Protein AF-R1DBR0-F1 (afdb_monomer)

Structure (mmCIF, N/CA/C/O backbone):
data_AF-R1DBR0-F1
#
_entry.id   AF-R1DBR0-F1
#
loop_
_atom_site.group_PDB
_atom_site.id
_atom_site.type_symbol
_atom_site.label_atom_id
_atom_site.label_alt_id
_atom_site.label_comp_id
_atom_site.label_asym_id
_atom_site.label_entity_id
_atom_site.label_seq_id
_atom_site.pdbx_PDB_ins_code
_atom_site.Cartn_x
_atom_site.Cartn_y
_atom_site.Cartn_z
_atom_site.occupancy
_atom_site.B_iso_or_equiv
_atom_site.auth_seq_id
_atom_site.auth_comp_id
_atom_site.auth_asym_id
_atom_site.auth_atom_id
_atom_site.pdbx_PDB_model_num
ATOM 1 N N . MET A 1 1 ? 9.767 -2.452 -98.696 1.00 49.16 1 MET A N 1
ATOM 2 C CA . MET A 1 1 ? 10.932 -1.562 -98.512 1.00 49.16 1 MET A CA 1
ATOM 3 C C . MET A 1 1 ? 10.418 -0.308 -97.832 1.00 49.16 1 MET A C 1
ATOM 5 O O . MET A 1 1 ? 9.540 0.306 -98.410 1.00 49.16 1 MET A O 1
ATOM 9 N N . TYR A 1 2 ? 10.935 -0.039 -96.627 1.00 31.80 2 TYR A N 1
ATOM 10 C CA . TYR A 1 2 ? 10.766 1.135 -95.752 1.00 31.80 2 TYR A CA 1
ATOM 11 C C . TYR A 1 2 ? 9.354 1.701 -95.539 1.00 31.80 2 TYR A C 1
ATOM 13 O O . TYR A 1 2 ? 8.793 2.342 -96.419 1.00 31.80 2 TYR A O 1
ATOM 21 N N . ASP A 1 3 ? 8.850 1.548 -94.312 1.00 38.72 3 ASP A N 1
ATOM 22 C CA . ASP A 1 3 ? 7.734 2.339 -93.800 1.00 38.72 3 ASP A CA 1
ATOM 23 C C . ASP A 1 3 ? 8.250 3.648 -93.194 1.00 38.72 3 ASP A C 1
ATOM 25 O O . ASP A 1 3 ? 9.056 3.658 -92.261 1.00 38.72 3 ASP A O 1
ATOM 29 N N . THR A 1 4 ? 7.754 4.756 -93.738 1.00 60.69 4 THR A N 1
ATOM 30 C CA . THR A 1 4 ? 7.811 6.094 -93.152 1.00 60.69 4 THR A CA 1
ATOM 31 C C . THR A 1 4 ? 6.396 6.652 -93.132 1.00 60.69 4 THR A C 1
ATOM 33 O O . THR A 1 4 ? 5.943 7.139 -94.161 1.00 60.69 4 THR A O 1
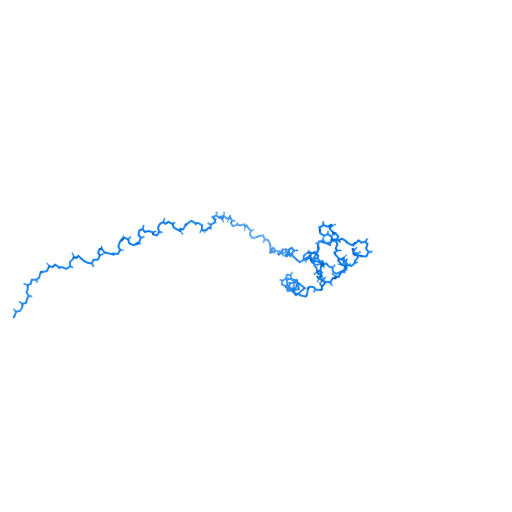ATOM 36 N N . VAL A 1 5 ? 5.724 6.600 -91.981 1.00 50.19 5 VAL A N 1
ATOM 37 C CA . VAL A 1 5 ? 4.732 7.585 -91.500 1.00 50.19 5 VAL A CA 1
ATOM 38 C C . VAL A 1 5 ? 4.446 7.263 -90.020 1.00 50.19 5 VAL A C 1
ATOM 40 O O . VAL A 1 5 ? 4.059 6.153 -89.693 1.00 50.19 5 VAL A O 1
ATOM 43 N N . SER A 1 6 ? 4.912 8.061 -89.060 1.00 45.69 6 SER A N 1
ATOM 44 C CA . SER A 1 6 ? 4.312 9.300 -88.533 1.00 45.69 6 SER A CA 1
ATOM 45 C C . SER A 1 6 ? 3.046 9.090 -87.683 1.00 45.69 6 SER A C 1
ATOM 47 O O . SER A 1 6 ? 1.950 8.936 -88.204 1.00 45.69 6 SER A O 1
ATOM 49 N N . LEU A 1 7 ? 3.254 9.216 -86.367 1.00 52.22 7 LEU A N 1
ATOM 50 C CA . LEU A 1 7 ? 2.580 10.200 -85.511 1.00 52.22 7 LEU A CA 1
ATOM 51 C C . LEU A 1 7 ? 1.071 10.020 -85.243 1.00 52.22 7 LEU A C 1
ATOM 53 O O . LEU A 1 7 ? 0.250 10.651 -85.897 1.00 52.22 7 LEU A O 1
ATOM 57 N N . ALA A 1 8 ? 0.734 9.262 -84.193 1.00 42.12 8 ALA A N 1
ATOM 58 C CA . ALA A 1 8 ? -0.398 9.531 -83.290 1.00 42.12 8 ALA A CA 1
ATOM 59 C C . ALA A 1 8 ? -0.426 8.498 -82.147 1.00 42.12 8 ALA A C 1
ATOM 61 O O . ALA A 1 8 ? -1.221 7.568 -82.183 1.00 42.12 8 ALA A O 1
ATOM 62 N N . ASP A 1 9 ? 0.424 8.649 -81.129 1.00 47.28 9 ASP A N 1
ATOM 63 C CA . ASP A 1 9 ? 0.267 7.880 -79.880 1.00 47.28 9 ASP A CA 1
ATOM 64 C C . ASP A 1 9 ? 0.582 8.764 -78.664 1.00 47.28 9 ASP A C 1
ATOM 66 O O . ASP A 1 9 ? 1.519 8.566 -77.898 1.00 47.28 9 ASP A O 1
ATOM 70 N N . GLN A 1 10 ? -0.189 9.847 -78.567 1.00 54.22 10 GLN A N 1
ATOM 71 C CA . GLN A 1 10 ? -0.213 10.779 -77.444 1.00 54.22 10 GLN A CA 1
ATOM 72 C C . GLN A 1 10 ? -1.677 10.958 -77.031 1.00 54.22 10 GLN A C 1
ATOM 74 O O . GLN A 1 10 ? -2.286 11.948 -77.420 1.00 54.22 10 GLN A O 1
ATOM 79 N N . ALA A 1 11 ? -2.260 9.987 -76.317 1.00 51.91 11 ALA A N 1
ATOM 80 C CA . ALA A 1 11 ? -3.513 10.170 -75.560 1.00 51.91 11 ALA A CA 1
ATOM 81 C C . ALA A 1 11 ? -3.899 8.929 -74.723 1.00 51.91 11 ALA A C 1
ATOM 83 O O . ALA A 1 11 ? -5.039 8.468 -74.794 1.00 51.91 11 ALA A O 1
ATOM 84 N N . LEU A 1 12 ? -2.988 8.368 -73.919 1.00 51.97 12 LEU A N 1
ATOM 85 C CA . LEU A 1 12 ? -3.396 7.400 -72.892 1.00 51.97 12 LEU A CA 1
ATOM 86 C C . LEU A 1 12 ? -2.510 7.433 -71.639 1.00 51.97 12 LEU A C 1
ATOM 88 O O . LEU A 1 12 ? -1.971 6.415 -71.232 1.00 51.97 12 LEU A O 1
ATOM 92 N N . ASP A 1 13 ? -2.396 8.598 -71.002 1.00 50.16 13 ASP A N 1
ATOM 93 C CA . ASP A 1 13 ? -1.929 8.698 -69.604 1.00 50.16 13 ASP A CA 1
ATOM 94 C C . ASP A 1 13 ? -2.770 9.709 -68.785 1.00 50.16 13 ASP A C 1
ATOM 96 O O . ASP A 1 13 ? -2.364 10.202 -67.740 1.00 50.16 13 ASP A O 1
ATOM 100 N N . ASP A 1 14 ? -3.999 9.998 -69.237 1.00 53.88 14 ASP A N 1
ATOM 101 C CA . ASP A 1 14 ? -4.942 10.947 -68.613 1.00 53.88 14 ASP A CA 1
ATOM 102 C C . ASP A 1 14 ? -6.082 10.246 -67.848 1.00 53.88 14 ASP A C 1
ATOM 104 O O . ASP A 1 14 ? -7.233 10.684 -67.849 1.00 53.88 14 ASP A O 1
ATOM 108 N N . GLN A 1 15 ? -5.802 9.118 -67.187 1.00 49.56 15 GLN A N 1
ATOM 109 C CA . GLN A 1 15 ? -6.827 8.407 -66.402 1.00 49.56 15 GLN A CA 1
ATOM 110 C C . GLN A 1 15 ? -6.404 8.008 -64.987 1.00 49.56 15 GLN A C 1
ATOM 112 O O . GLN A 1 15 ? -7.076 7.213 -64.332 1.00 49.56 15 GLN A O 1
ATOM 117 N N . LYS A 1 16 ? -5.333 8.612 -64.468 1.00 50.91 16 LYS A N 1
ATOM 118 C CA . LYS A 1 16 ? -4.898 8.425 -63.077 1.00 50.91 16 LYS A CA 1
ATOM 119 C C . LYS A 1 16 ? -4.870 9.733 -62.283 1.00 50.91 16 LYS A C 1
ATOM 121 O O . LYS A 1 16 ? -4.111 9.867 -61.336 1.00 50.91 16 LYS A O 1
ATOM 126 N N . THR A 1 17 ? -5.711 10.696 -62.653 1.00 57.56 17 THR A N 1
ATOM 127 C CA . THR A 1 17 ? -5.671 12.048 -62.060 1.00 57.56 17 THR A CA 1
ATOM 128 C C . THR A 1 17 ? -6.933 12.406 -61.265 1.00 57.56 17 THR A C 1
ATOM 130 O O . THR A 1 17 ? -6.978 13.453 -60.635 1.00 57.56 17 THR A O 1
ATOM 133 N N . LEU A 1 18 ? -7.957 11.540 -61.214 1.00 52.78 18 LEU A N 1
ATOM 134 C CA . LEU A 1 18 ? -9.215 11.834 -60.495 1.00 52.78 18 LEU A CA 1
ATOM 135 C C . LEU A 1 18 ? -9.502 10.938 -59.280 1.00 52.78 18 LEU A C 1
ATOM 137 O O . LEU A 1 18 ? -10.349 11.288 -58.462 1.00 52.78 18 LEU A O 1
ATOM 141 N N . ALA A 1 19 ? -8.781 9.827 -59.106 1.00 47.97 19 ALA A N 1
ATOM 142 C CA . ALA A 1 19 ? -8.877 9.015 -57.888 1.00 47.97 19 ALA A CA 1
ATOM 143 C C . ALA A 1 19 ? -8.035 9.580 -56.725 1.00 47.97 19 ALA A C 1
ATOM 145 O O . ALA A 1 19 ? -8.370 9.353 -55.563 1.00 47.97 19 ALA A O 1
ATOM 146 N N . ASP A 1 20 ? -6.989 10.354 -57.029 1.00 52.16 20 ASP A N 1
ATOM 147 C CA . ASP A 1 20 ? -6.083 10.940 -56.030 1.00 52.16 20 ASP A CA 1
ATOM 148 C C . ASP A 1 20 ? -6.680 12.179 -55.329 1.00 52.16 20 ASP A C 1
ATOM 150 O O . ASP A 1 20 ? -6.340 12.502 -54.194 1.00 52.16 20 ASP A O 1
ATOM 154 N N . LEU A 1 21 ? -7.667 12.837 -55.947 1.00 55.94 21 LEU A N 1
ATOM 155 C CA . LEU A 1 21 ? -8.263 14.086 -55.453 1.00 55.94 21 LEU A CA 1
ATOM 156 C C . LEU A 1 21 ? -9.342 13.918 -54.363 1.00 55.94 21 LEU A C 1
ATOM 158 O O . LEU A 1 21 ? -9.905 14.914 -53.915 1.00 55.94 21 LEU A O 1
ATOM 162 N N . ARG A 1 22 ? -9.609 12.692 -53.878 1.00 56.12 22 ARG A N 1
ATOM 163 C CA . ARG A 1 22 ? -10.498 12.450 -52.715 1.00 56.12 22 ARG A CA 1
ATOM 164 C C . ARG A 1 22 ? -9.773 12.160 -51.399 1.00 56.12 22 ARG A C 1
ATOM 166 O O . ARG A 1 22 ? -10.430 12.002 -50.376 1.00 56.12 22 ARG A O 1
ATOM 173 N N . MET A 1 23 ? -8.445 12.089 -51.394 1.00 54.09 23 MET A N 1
ATOM 174 C CA . MET A 1 23 ? -7.664 11.834 -50.171 1.00 54.09 23 MET A CA 1
ATOM 175 C C . MET A 1 23 ? -7.407 13.106 -49.335 1.00 54.09 23 MET A C 1
ATOM 177 O O . MET A 1 23 ? -6.568 13.100 -48.441 1.00 54.09 23 MET A O 1
ATOM 181 N N . LEU A 1 24 ? -8.147 14.196 -49.582 1.00 60.06 24 LEU A N 1
ATOM 182 C CA . LEU A 1 24 ? -8.042 15.466 -48.847 1.00 60.06 24 LEU A CA 1
ATOM 183 C C . LEU A 1 24 ? -8.997 15.595 -47.638 1.00 60.06 24 LEU A C 1
ATOM 185 O O . LEU A 1 24 ? -9.169 16.703 -47.139 1.00 60.06 24 LEU A O 1
ATOM 189 N N . ALA A 1 25 ? -9.624 14.518 -47.143 1.00 59.06 25 ALA A N 1
ATOM 190 C CA . ALA A 1 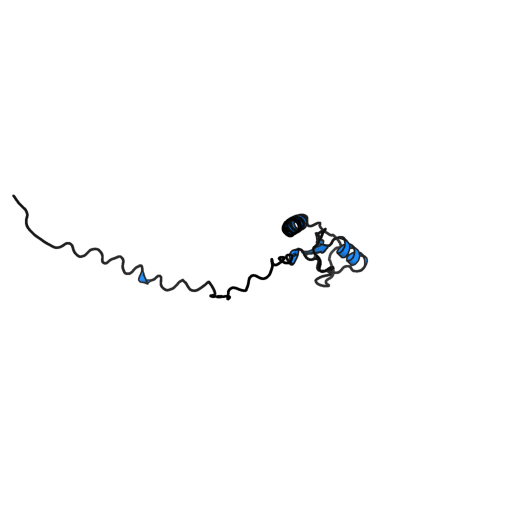25 ? -10.694 14.653 -46.138 1.00 59.06 25 ALA A CA 1
ATOM 191 C C . ALA A 1 25 ? -10.667 13.702 -44.920 1.00 59.06 25 ALA A C 1
ATOM 193 O O . ALA A 1 25 ? -11.634 13.717 -44.168 1.00 59.06 25 ALA A O 1
ATOM 194 N N . ASP A 1 26 ? -9.601 12.928 -44.669 1.00 56.78 26 ASP A N 1
ATOM 195 C CA . ASP A 1 26 ? -9.570 11.992 -43.515 1.00 56.78 26 ASP A CA 1
ATOM 196 C C . ASP A 1 26 ? -8.266 12.017 -42.692 1.00 56.78 26 ASP A C 1
ATOM 198 O O . ASP A 1 26 ? -7.843 11.026 -42.114 1.00 56.78 26 ASP A O 1
ATOM 202 N N . GLN A 1 27 ? -7.576 13.158 -42.629 1.00 55.94 27 GLN A N 1
ATOM 203 C CA . GLN A 1 27 ? -6.433 13.314 -41.715 1.00 55.94 27 GLN A CA 1
ATOM 204 C C . GLN A 1 27 ? -6.600 14.560 -40.851 1.00 55.94 27 GLN A C 1
ATOM 206 O O . GLN A 1 27 ? -5.774 15.468 -40.834 1.00 55.94 27 GLN A O 1
ATOM 211 N N . THR A 1 28 ? -7.707 14.594 -40.114 1.00 53.78 28 THR A N 1
ATOM 212 C CA . THR A 1 28 ? -7.791 15.356 -38.868 1.00 53.78 28 THR A CA 1
ATOM 213 C C . THR A 1 28 ? -7.692 14.381 -37.702 1.00 53.78 28 THR A C 1
ATOM 215 O O . THR A 1 28 ? -8.451 13.419 -37.663 1.00 53.78 28 THR A O 1
ATOM 218 N N . ALA A 1 29 ? -6.814 14.704 -36.748 1.00 54.56 29 ALA A N 1
ATOM 219 C CA . ALA A 1 29 ? -6.403 13.939 -35.563 1.00 54.56 29 ALA A CA 1
ATOM 220 C C . ALA A 1 29 ? -5.261 12.959 -35.874 1.00 54.56 29 ALA A C 1
ATOM 222 O O . ALA A 1 29 ? -5.414 12.000 -36.607 1.00 54.56 29 ALA A O 1
ATOM 223 N N . THR A 1 30 ? -4.052 13.118 -35.357 1.00 51.94 30 THR A N 1
ATOM 224 C CA . THR A 1 30 ? -3.636 13.622 -34.047 1.00 51.94 30 THR A CA 1
ATOM 225 C C . THR A 1 30 ? -2.176 14.031 -34.193 1.00 51.94 30 THR A C 1
ATOM 227 O O . THR A 1 30 ? -1.489 13.455 -35.026 1.00 51.94 30 THR A O 1
ATOM 230 N N . LEU A 1 31 ? -1.726 15.018 -33.422 1.00 48.09 31 LEU A N 1
ATOM 231 C CA . LEU A 1 31 ? -0.401 15.143 -32.800 1.00 48.09 31 LEU A CA 1
ATOM 232 C C . LEU A 1 31 ? -0.199 16.633 -32.520 1.00 48.09 31 LEU A C 1
ATOM 234 O O . LEU A 1 31 ? 0.144 17.433 -33.387 1.00 48.09 31 LEU A O 1
ATOM 238 N N . SER A 1 32 ? -0.513 17.005 -31.285 1.00 52.47 32 SER A N 1
ATOM 239 C CA . SER A 1 32 ? -0.272 18.325 -30.721 1.00 52.47 32 SER A CA 1
ATOM 240 C C . SER A 1 32 ? 1.174 18.774 -30.973 1.00 52.47 32 SER A C 1
ATOM 242 O O . SER A 1 32 ? 2.097 18.013 -30.674 1.00 52.47 32 SER A O 1
ATOM 244 N N . PRO A 1 33 ? 1.417 20.007 -31.448 1.00 53.72 33 PRO A N 1
ATOM 245 C CA . PRO A 1 33 ? 2.754 20.569 -31.492 1.00 53.72 33 PRO A CA 1
ATOM 246 C C . PRO A 1 33 ? 3.091 21.101 -30.099 1.00 53.72 33 PRO A C 1
ATOM 248 O O . PRO A 1 33 ? 3.017 22.301 -29.846 1.00 53.72 33 PRO A O 1
ATOM 251 N N . THR A 1 34 ? 3.459 20.225 -29.168 1.00 42.00 34 THR A N 1
ATOM 252 C CA . THR A 1 34 ? 4.128 20.693 -27.951 1.00 42.00 34 THR A CA 1
ATOM 253 C C . THR A 1 34 ? 5.615 20.794 -28.260 1.00 42.00 34 THR A C 1
ATOM 255 O O . THR A 1 34 ? 6.405 19.908 -27.946 1.00 42.00 34 THR A O 1
ATOM 258 N N . GLY A 1 35 ? 5.989 21.887 -28.928 1.00 49.31 35 GLY A N 1
ATOM 259 C CA . GLY A 1 35 ? 7.354 22.391 -28.902 1.00 49.31 35 GLY A CA 1
ATOM 260 C C . GLY A 1 35 ? 7.678 22.820 -27.476 1.00 49.31 35 GLY A C 1
ATOM 261 O O . GLY A 1 35 ? 7.518 23.985 -27.125 1.00 49.31 35 GLY A O 1
ATOM 262 N N . SER A 1 36 ? 8.086 21.870 -26.641 1.00 43.50 36 SER A N 1
ATOM 263 C CA . SER A 1 36 ? 8.720 22.191 -25.369 1.00 43.50 36 SER A CA 1
ATOM 264 C C . SER A 1 36 ? 10.153 22.643 -25.665 1.00 43.50 36 SER A C 1
ATOM 266 O O . SER A 1 36 ? 10.870 21.925 -26.366 1.00 43.50 36 SER A O 1
ATOM 268 N N . PRO A 1 37 ? 10.597 23.817 -25.177 1.00 58.00 37 PRO A N 1
ATOM 269 C CA . PRO A 1 37 ? 12.005 24.195 -25.259 1.00 58.00 37 PRO A CA 1
ATOM 270 C C . PRO A 1 37 ? 12.870 23.106 -24.601 1.00 58.00 37 PRO A C 1
ATOM 272 O O . PRO A 1 37 ? 12.398 22.482 -23.643 1.00 58.00 37 PRO A O 1
ATOM 275 N N . PRO A 1 38 ? 14.109 22.863 -25.081 1.00 53.19 38 PRO A N 1
ATOM 276 C CA . PRO A 1 38 ? 15.019 21.920 -24.444 1.00 53.19 38 PRO A CA 1
ATOM 277 C C . PRO A 1 38 ? 15.242 22.412 -23.019 1.00 53.19 38 PRO A C 1
ATOM 279 O O . PRO A 1 38 ? 15.896 23.431 -22.789 1.00 53.19 38 PRO A O 1
ATOM 282 N N . GLN A 1 39 ? 14.602 21.750 -22.058 1.00 46.16 39 GLN A N 1
ATOM 283 C CA . GLN A 1 39 ? 14.839 22.061 -20.663 1.00 46.16 39 GLN A CA 1
ATOM 284 C C . GLN A 1 39 ? 16.306 21.728 -20.390 1.00 46.16 39 GLN A C 1
ATOM 286 O O . GLN A 1 39 ? 16.746 20.657 -20.813 1.00 46.16 39 GLN A O 1
ATOM 291 N N . PRO A 1 40 ? 17.069 22.618 -19.726 1.00 58.25 40 PRO A N 1
ATOM 292 C CA . PRO A 1 40 ? 18.426 22.294 -19.320 1.00 58.25 40 PRO A CA 1
ATOM 293 C C . PRO A 1 40 ? 18.361 20.968 -18.570 1.00 58.25 40 PRO A C 1
ATOM 295 O O . PRO A 1 40 ? 17.533 20.805 -17.665 1.00 58.25 40 PRO A O 1
ATOM 298 N N . GLU A 1 41 ? 19.151 20.004 -19.033 1.00 55.69 41 GLU A N 1
ATOM 299 C CA . GLU A 1 41 ? 19.297 18.695 -18.416 1.00 55.69 41 GLU A CA 1
ATOM 300 C C . GLU A 1 41 ? 19.685 18.938 -16.958 1.00 55.69 41 GLU A C 1
ATOM 302 O O . GLU A 1 41 ? 20.814 19.295 -16.625 1.00 55.69 41 GLU A O 1
ATOM 307 N N . ALA A 1 42 ? 18.676 18.879 -16.090 1.00 55.09 42 ALA A N 1
ATOM 308 C CA . ALA A 1 42 ? 18.869 18.928 -14.657 1.00 55.09 42 ALA A CA 1
ATOM 309 C C . ALA A 1 42 ? 19.783 17.747 -14.279 1.00 55.09 42 ALA A C 1
ATOM 311 O O . ALA A 1 42 ? 19.786 16.750 -15.012 1.00 55.09 42 ALA A O 1
ATOM 312 N N . PRO A 1 43 ? 20.544 17.843 -13.170 1.00 61.03 43 PRO A N 1
ATOM 313 C CA . PRO A 1 43 ? 21.353 16.731 -12.654 1.00 61.03 43 PRO A CA 1
ATOM 314 C C . PRO A 1 43 ? 20.552 15.426 -12.697 1.00 61.03 43 PRO A C 1
ATOM 316 O O . PRO A 1 43 ? 19.329 15.532 -12.570 1.00 61.03 43 PRO A O 1
ATOM 319 N N . PRO A 1 44 ? 21.201 14.252 -12.893 1.00 56.09 44 PRO A N 1
ATOM 320 C CA . PRO A 1 44 ? 20.532 12.975 -13.150 1.00 56.09 44 PRO A CA 1
ATOM 321 C C . PRO A 1 44 ? 19.310 12.878 -12.255 1.00 56.09 44 PRO A C 1
ATOM 323 O O . PRO A 1 44 ? 19.426 12.815 -11.032 1.00 56.09 44 PRO A O 1
ATOM 326 N N . ARG A 1 45 ? 18.143 13.070 -12.875 1.00 61.44 45 ARG A N 1
ATOM 327 C CA . ARG A 1 45 ? 16.899 13.209 -12.139 1.00 61.44 45 ARG A CA 1
ATOM 328 C C . ARG A 1 45 ? 16.637 11.808 -11.631 1.00 61.44 45 ARG A C 1
ATOM 330 O O . ARG A 1 45 ? 16.369 10.931 -12.443 1.00 61.44 45 ARG A O 1
ATOM 337 N N . GLU A 1 46 ? 16.805 11.589 -10.334 1.00 67.38 46 GLU A N 1
ATOM 338 C CA . GLU A 1 46 ? 16.309 10.380 -9.687 1.00 67.38 46 GLU A CA 1
ATOM 339 C C . GLU A 1 46 ? 14.829 10.288 -10.066 1.00 67.38 46 GLU A C 1
ATOM 341 O O . GLU A 1 46 ? 14.027 11.134 -9.655 1.00 67.38 46 GLU A O 1
ATOM 346 N N . GLU A 1 47 ? 14.487 9.374 -10.981 1.00 79.00 47 GLU A N 1
ATOM 347 C CA . GLU A 1 47 ? 13.107 9.260 -11.426 1.00 79.00 47 GLU A CA 1
ATOM 348 C C . GLU A 1 47 ? 12.279 8.835 -10.216 1.00 79.00 47 GLU A C 1
ATOM 350 O O . GLU A 1 47 ? 12.598 7.825 -9.579 1.00 79.00 47 GLU A O 1
ATOM 355 N N . PRO A 1 48 ? 11.252 9.614 -9.840 1.00 83.44 48 PRO A N 1
ATOM 356 C CA . PRO A 1 48 ? 10.476 9.290 -8.664 1.00 83.44 48 PRO A CA 1
ATOM 357 C C . PRO A 1 48 ? 9.780 7.938 -8.865 1.00 83.44 48 PRO A C 1
ATOM 359 O O . PRO A 1 48 ? 9.375 7.610 -9.986 1.00 83.44 48 PRO A O 1
ATOM 362 N N . PRO A 1 49 ? 9.596 7.157 -7.787 1.00 87.75 49 PRO A N 1
ATOM 363 C CA . PRO A 1 49 ? 8.859 5.907 -7.865 1.00 87.75 49 PRO A CA 1
ATOM 364 C C . PRO A 1 49 ? 7.466 6.139 -8.461 1.00 87.75 49 PRO A C 1
ATOM 366 O O . PRO A 1 49 ? 6.786 7.100 -8.083 1.00 87.75 49 PRO A O 1
ATOM 369 N N . PRO A 1 50 ? 7.001 5.247 -9.353 1.00 90.88 50 PRO A N 1
ATOM 370 C CA . PRO A 1 50 ? 5.614 5.220 -9.788 1.00 90.88 50 PRO A CA 1
ATOM 371 C C . PRO A 1 50 ? 4.640 5.270 -8.607 1.00 90.88 50 PRO A C 1
ATOM 373 O O . PRO A 1 50 ? 4.852 4.612 -7.589 1.00 90.88 50 PRO A O 1
ATOM 376 N N . ALA A 1 51 ? 3.537 6.008 -8.763 1.00 89.06 51 ALA A N 1
ATOM 377 C CA . ALA A 1 51 ? 2.535 6.171 -7.707 1.00 89.06 51 ALA A CA 1
ATOM 378 C C . ALA A 1 51 ? 1.974 4.826 -7.206 1.00 89.06 51 ALA A C 1
ATOM 380 O O . ALA A 1 51 ? 1.741 4.668 -6.012 1.00 89.06 51 ALA A O 1
ATOM 381 N N . ASP A 1 52 ? 1.857 3.833 -8.093 1.00 90.00 52 ASP A N 1
ATOM 382 C CA . ASP A 1 52 ? 1.404 2.473 -7.765 1.00 90.00 52 ASP A CA 1
ATOM 383 C C . ASP A 1 52 ? 2.324 1.739 -6.773 1.00 90.00 52 ASP A C 1
ATOM 385 O O . ASP A 1 52 ? 1.933 0.729 -6.189 1.00 90.00 52 ASP A O 1
ATOM 389 N N . PHE A 1 53 ? 3.568 2.198 -6.608 1.00 92.81 53 PHE A N 1
ATOM 390 C CA . PHE A 1 53 ? 4.546 1.609 -5.691 1.00 92.81 53 PHE A CA 1
ATOM 391 C C . PHE A 1 53 ? 4.480 2.239 -4.303 1.00 92.81 53 PHE A C 1
ATOM 393 O O . PHE A 1 53 ? 5.032 1.684 -3.353 1.00 92.81 53 PHE A O 1
ATOM 400 N N . ILE A 1 54 ? 3.804 3.379 -4.177 1.00 93.81 54 ILE A N 1
ATOM 401 C CA . ILE A 1 54 ? 3.703 4.134 -2.939 1.00 93.81 54 ILE A CA 1
ATOM 402 C C . ILE A 1 54 ? 2.525 3.633 -2.116 1.00 93.81 54 ILE A C 1
ATOM 404 O O . ILE A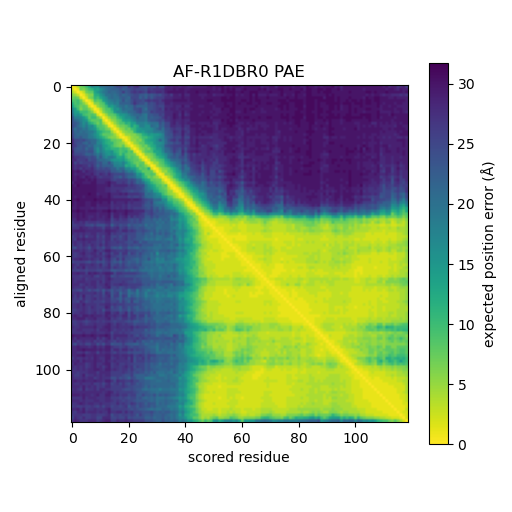 1 54 ? 1.394 3.544 -2.583 1.00 93.81 54 ILE A O 1
ATOM 408 N N . CYS A 1 55 ? 2.792 3.333 -0.850 1.00 93.38 55 CYS A N 1
ATOM 409 C CA . CYS A 1 55 ? 1.760 2.999 0.114 1.00 93.38 55 CYS A CA 1
ATOM 410 C C . CYS A 1 55 ? 0.948 4.259 0.462 1.00 93.38 55 CYS A C 1
ATOM 412 O O . CYS A 1 55 ? 1.529 5.220 0.976 1.00 93.38 55 CYS A O 1
ATOM 414 N N . PRO A 1 56 ? -0.388 4.252 0.320 1.00 90.75 56 PRO A N 1
ATOM 415 C CA . PRO A 1 56 ? -1.225 5.394 0.698 1.00 90.75 56 PRO A CA 1
ATOM 416 C C . PRO A 1 56 ? -1.167 5.759 2.191 1.00 90.75 56 PRO A C 1
ATOM 418 O O . PRO A 1 56 ? -1.501 6.878 2.564 1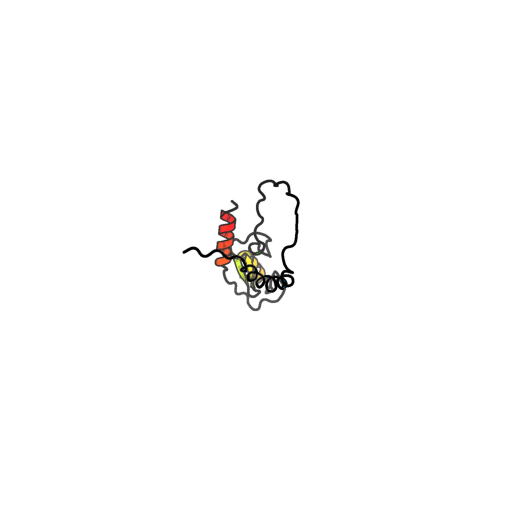.00 90.75 56 PRO A O 1
ATOM 421 N N . ILE A 1 57 ? -0.755 4.822 3.057 1.00 91.38 57 ILE A N 1
ATOM 422 C CA . ILE A 1 57 ? -0.689 5.023 4.514 1.00 91.38 57 ILE A CA 1
ATOM 423 C C . ILE A 1 57 ? 0.649 5.643 4.936 1.00 91.38 57 ILE A C 1
ATOM 425 O O . ILE A 1 57 ? 0.669 6.556 5.756 1.00 91.38 57 ILE A O 1
ATOM 429 N N . THR A 1 58 ? 1.774 5.131 4.421 1.00 90.12 58 THR A N 1
ATOM 430 C CA . THR A 1 58 ? 3.119 5.611 4.802 1.00 90.12 58 THR A CA 1
ATOM 431 C C . THR A 1 58 ? 3.676 6.655 3.865 1.00 90.12 58 THR A C 1
ATOM 433 O O . THR A 1 58 ? 4.650 7.302 4.226 1.00 90.12 58 THR A O 1
ATOM 436 N N . THR A 1 59 ? 3.089 6.827 2.679 1.00 91.00 59 THR A N 1
ATOM 437 C CA . THR A 1 59 ? 3.615 7.685 1.608 1.00 91.00 59 THR A CA 1
ATOM 438 C C . THR A 1 59 ? 5.039 7.312 1.173 1.00 91.00 59 THR A C 1
ATOM 440 O O . THR A 1 59 ? 5.780 8.136 0.653 1.00 91.00 59 THR A O 1
ATOM 443 N N . GLU A 1 60 ? 5.409 6.043 1.359 1.00 92.56 60 GLU A N 1
ATOM 444 C CA . GLU A 1 60 ? 6.721 5.475 1.029 1.00 92.56 60 GLU A CA 1
ATOM 445 C C . GLU A 1 60 ? 6.566 4.277 0.086 1.00 92.56 60 GLU A C 1
ATOM 447 O O . GLU A 1 60 ? 5.488 3.680 -0.001 1.00 92.56 60 GLU A O 1
ATOM 452 N N . VAL A 1 61 ? 7.653 3.902 -0.596 1.00 92.75 61 VAL A N 1
ATOM 453 C CA . VAL A 1 61 ? 7.694 2.714 -1.460 1.00 92.75 61 VAL A CA 1
ATOM 454 C C . VAL A 1 61 ? 7.396 1.455 -0.639 1.00 92.75 61 VAL A C 1
ATOM 456 O O . VAL A 1 61 ? 8.046 1.185 0.371 1.00 92.75 61 VAL A O 1
ATOM 459 N N . MET A 1 62 ? 6.412 0.673 -1.081 1.00 94.44 62 MET A N 1
ATOM 460 C CA . MET A 1 62 ? 6.011 -0.573 -0.428 1.00 94.44 62 MET A CA 1
ATOM 461 C C . MET A 1 62 ? 7.130 -1.615 -0.494 1.00 94.44 62 MET A C 1
ATOM 463 O O . MET A 1 62 ? 7.679 -1.892 -1.554 1.00 94.44 62 MET A O 1
ATOM 467 N N . SER A 1 63 ? 7.427 -2.257 0.630 1.00 93.44 63 SER A N 1
ATOM 468 C CA . SER A 1 63 ? 8.312 -3.426 0.685 1.00 93.44 63 SER A CA 1
ATOM 469 C C . SER A 1 63 ? 7.519 -4.725 0.526 1.00 93.44 63 SER A C 1
ATOM 471 O O . SER A 1 63 ? 7.950 -5.659 -0.153 1.00 93.44 63 SER A O 1
ATOM 473 N N . ASP A 1 64 ? 6.336 -4.788 1.140 1.00 95.06 64 ASP A N 1
ATOM 474 C CA . ASP A 1 64 ? 5.425 -5.926 1.060 1.00 95.06 64 ASP A CA 1
ATOM 475 C C . ASP A 1 64 ? 4.027 -5.454 0.634 1.00 95.06 64 ASP A C 1
ATOM 477 O O . ASP A 1 64 ? 3.163 -5.232 1.489 1.00 95.06 64 ASP A O 1
ATOM 481 N N . PRO A 1 65 ? 3.798 -5.276 -0.683 1.00 95.94 65 PRO A N 1
ATOM 482 C CA . PRO A 1 65 ? 2.499 -4.857 -1.180 1.00 95.94 65 PRO A CA 1
ATOM 483 C C . PRO A 1 65 ? 1.459 -5.966 -0.983 1.00 95.94 65 PRO A C 1
ATOM 485 O O . PRO A 1 65 ? 1.591 -7.086 -1.493 1.00 95.94 65 PRO A O 1
ATOM 488 N N . VAL A 1 66 ? 0.386 -5.628 -0.278 1.00 95.31 66 VAL A N 1
ATOM 489 C CA . VAL A 1 66 ? -0.810 -6.455 -0.104 1.00 95.31 66 VAL A CA 1
ATOM 490 C C . VAL A 1 66 ? -2.033 -5.701 -0.599 1.00 95.31 66 VAL A C 1
ATOM 492 O O . VAL A 1 66 ? -2.182 -4.510 -0.353 1.00 95.31 66 VAL A O 1
ATOM 495 N N . MET A 1 67 ? -2.912 -6.402 -1.297 1.00 94.00 67 MET A N 1
ATOM 496 C CA . MET A 1 67 ? -4.151 -5.863 -1.831 1.00 94.00 67 MET A CA 1
ATOM 497 C C . MET A 1 67 ? -5.298 -6.126 -0.856 1.00 94.00 67 MET A C 1
ATOM 499 O O . MET A 1 67 ? -5.471 -7.262 -0.399 1.00 94.00 67 MET A O 1
ATOM 503 N N . ALA A 1 68 ? -6.067 -5.087 -0.543 1.00 92.25 68 ALA A N 1
ATOM 504 C CA . ALA A 1 68 ? -7.320 -5.218 0.195 1.00 92.25 68 ALA A CA 1
ATOM 505 C C . ALA A 1 68 ? -8.514 -5.348 -0.773 1.00 92.25 68 ALA A C 1
ATOM 507 O O . ALA A 1 68 ? -8.365 -5.267 -1.993 1.00 92.25 68 ALA A O 1
ATOM 508 N N . THR A 1 69 ? -9.716 -5.577 -0.240 1.00 90.12 69 THR A N 1
ATOM 509 C CA . THR A 1 69 ? -10.948 -5.745 -1.042 1.00 90.12 69 THR A CA 1
ATOM 510 C C . THR A 1 69 ? -11.357 -4.522 -1.836 1.00 90.12 69 THR A C 1
ATOM 512 O O . THR A 1 69 ? -12.145 -4.628 -2.766 1.00 90.12 69 THR A O 1
ATOM 515 N N . ASP A 1 70 ? -10.837 -3.361 -1.457 1.00 89.19 70 ASP A N 1
ATOM 516 C CA . ASP A 1 70 ? -11.030 -2.102 -2.166 1.00 89.19 70 ASP A CA 1
ATOM 517 C C . ASP A 1 70 ? -10.228 -2.025 -3.478 1.00 89.19 70 ASP A C 1
ATOM 519 O O . ASP A 1 70 ? -10.302 -1.016 -4.174 1.00 89.19 70 ASP A O 1
ATOM 523 N N . GLY A 1 71 ? -9.436 -3.055 -3.806 1.00 89.75 71 GLY A N 1
ATOM 524 C CA . GLY A 1 71 ? -8.594 -3.105 -5.000 1.00 89.75 71 GLY A CA 1
ATOM 525 C C . GLY A 1 71 ? -7.304 -2.290 -4.892 1.00 89.75 71 GLY A C 1
ATOM 526 O O . GLY A 1 71 ? -6.535 -2.242 -5.852 1.00 89.75 71 GLY A O 1
ATOM 527 N N . HIS A 1 72 ? -7.030 -1.678 -3.739 1.00 91.44 72 HIS A N 1
ATOM 528 C CA . HIS A 1 72 ? -5.829 -0.884 -3.516 1.00 91.44 72 HIS A CA 1
ATOM 529 C C . HIS A 1 72 ? -4.745 -1.717 -2.836 1.00 91.44 72 HIS A C 1
ATOM 531 O O . HIS A 1 72 ? -5.020 -2.646 -2.070 1.00 91.44 72 HIS A O 1
ATOM 537 N N . SER A 1 73 ? -3.489 -1.389 -3.145 1.00 94.06 73 SER A N 1
ATOM 538 C CA . SER A 1 73 ? -2.323 -2.031 -2.541 1.00 94.06 73 SER A CA 1
ATOM 539 C C . SER A 1 73 ? -1.745 -1.162 -1.429 1.00 94.06 73 SER A C 1
ATOM 541 O O . SER A 1 73 ? -1.596 0.049 -1.574 1.00 94.06 73 SER A O 1
ATOM 543 N N . TYR A 1 74 ? -1.409 -1.802 -0.317 1.00 94.44 74 TYR A N 1
ATOM 544 C CA . TYR A 1 74 ? -0.872 -1.177 0.882 1.00 94.44 74 TYR A CA 1
ATOM 545 C C . TYR A 1 74 ? 0.355 -1.941 1.369 1.00 94.44 74 TYR A C 1
ATOM 547 O O . TYR A 1 74 ? 0.541 -3.116 1.060 1.00 94.44 74 TYR A O 1
ATOM 555 N N . GLU A 1 75 ? 1.168 -1.299 2.202 1.00 96.06 75 GLU A N 1
ATOM 556 C CA . GLU A 1 75 ? 2.219 -1.990 2.946 1.00 96.06 75 GLU A CA 1
ATOM 557 C C . GLU A 1 75 ? 1.598 -2.913 4.005 1.00 96.06 75 GLU A C 1
ATOM 559 O O . GLU A 1 75 ? 0.835 -2.444 4.860 1.00 96.06 75 GLU A O 1
ATOM 564 N N . ARG A 1 76 ? 1.970 -4.202 3.997 1.00 94.50 76 ARG A N 1
ATOM 565 C CA . ARG A 1 76 ? 1.440 -5.243 4.898 1.00 94.50 76 ARG A CA 1
ATOM 566 C C . ARG A 1 76 ? 1.324 -4.778 6.342 1.00 94.50 76 ARG A C 1
ATOM 568 O O . ARG A 1 76 ? 0.240 -4.799 6.919 1.00 94.50 76 ARG A O 1
ATOM 575 N N . LYS A 1 77 ? 2.436 -4.322 6.922 1.00 94.50 77 LYS A N 1
ATOM 576 C CA . LYS A 1 77 ? 2.494 -3.956 8.348 1.00 94.50 77 LYS A CA 1
ATOM 577 C C . LYS A 1 77 ? 1.526 -2.830 8.701 1.00 94.50 77 LYS A C 1
ATOM 579 O O . LYS A 1 77 ? 1.093 -2.727 9.845 1.00 94.50 77 LYS A O 1
ATOM 584 N N . GLN A 1 78 ? 1.231 -1.958 7.744 1.00 94.31 78 GLN A N 1
ATOM 585 C CA . GLN A 1 78 ? 0.452 -0.751 7.979 1.00 94.31 78 GLN A CA 1
ATOM 586 C C . GLN A 1 78 ? -1.035 -1.011 7.822 1.00 94.31 78 GLN A C 1
ATOM 588 O O . GLN A 1 78 ? -1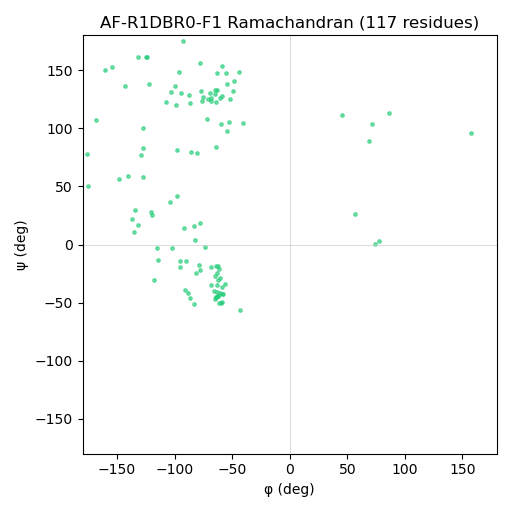.810 -0.585 8.676 1.00 94.31 78 GLN A O 1
ATOM 593 N N . ILE A 1 79 ? -1.429 -1.782 6.808 1.00 93.25 79 ILE A N 1
ATOM 594 C CA . ILE A 1 79 ? -2.824 -2.197 6.680 1.00 93.25 79 ILE A CA 1
ATOM 595 C C . ILE A 1 79 ? -3.228 -3.171 7.795 1.00 93.25 79 ILE A C 1
ATOM 597 O O . ILE A 1 79 ? -4.333 -3.063 8.311 1.00 93.25 79 ILE A O 1
ATOM 601 N N . GLU A 1 80 ? -2.331 -4.046 8.263 1.00 93.06 80 GLU A N 1
ATOM 602 C CA . GLU A 1 80 ? -2.597 -4.925 9.413 1.00 93.06 80 GLU A CA 1
ATOM 603 C C . GLU A 1 80 ? -2.859 -4.119 10.695 1.00 93.06 80 GLU A C 1
ATOM 605 O O . GLU A 1 80 ? -3.819 -4.383 11.419 1.00 93.06 80 GLU A O 1
ATOM 610 N N . ARG A 1 81 ? -2.049 -3.084 10.958 1.00 93.75 81 ARG A N 1
ATOM 611 C CA . ARG A 1 81 ? -2.259 -2.167 12.093 1.00 93.75 81 ARG A CA 1
ATOM 612 C C . ARG A 1 81 ? -3.540 -1.355 11.953 1.00 93.75 81 ARG A C 1
ATOM 614 O O . ARG A 1 81 ? -4.237 -1.141 12.942 1.00 93.75 81 ARG A O 1
ATOM 621 N N . TRP A 1 82 ? -3.848 -0.901 10.742 1.00 93.31 82 TRP A N 1
ATOM 622 C CA . TRP A 1 82 ? -5.088 -0.189 10.471 1.00 93.31 82 TRP A CA 1
ATOM 623 C C . TRP A 1 82 ? -6.296 -1.082 10.764 1.00 93.31 82 TRP A C 1
ATOM 625 O O . TRP A 1 82 ? -7.138 -0.705 11.575 1.00 93.31 82 TRP A O 1
ATOM 635 N N . LEU A 1 83 ? -6.308 -2.305 10.224 1.00 91.06 83 LEU A N 1
ATOM 636 C CA . LEU A 1 83 ? -7.363 -3.303 10.424 1.00 91.06 83 LEU A CA 1
ATOM 637 C C . LEU A 1 83 ? -7.518 -3.762 11.877 1.00 91.06 83 LEU A C 1
ATOM 639 O O . LEU A 1 83 ? -8.611 -4.156 12.277 1.00 91.06 83 LEU A O 1
ATOM 643 N N . ALA A 1 84 ? -6.464 -3.656 12.689 1.00 91.50 84 ALA A N 1
ATOM 644 C CA . ALA A 1 84 ? -6.545 -3.902 14.128 1.00 91.50 84 ALA A CA 1
ATOM 645 C C . ALA A 1 84 ? -7.377 -2.846 14.882 1.00 91.50 84 ALA A C 1
ATOM 647 O O . ALA A 1 84 ? -7.819 -3.101 16.000 1.00 91.50 84 ALA A 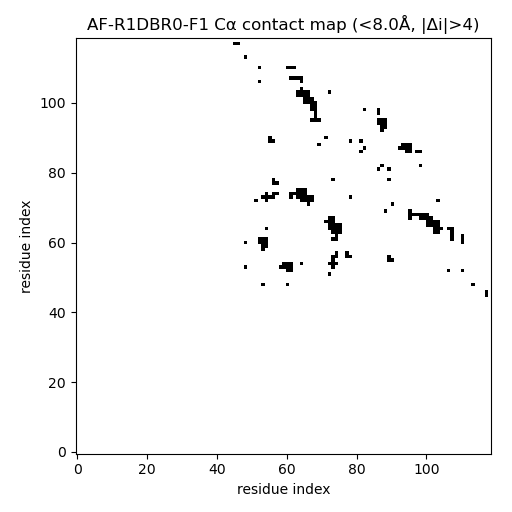O 1
ATOM 648 N N . THR A 1 85 ? -7.588 -1.664 14.293 1.00 90.69 85 THR A N 1
ATOM 649 C CA . THR A 1 85 ? -8.340 -0.558 14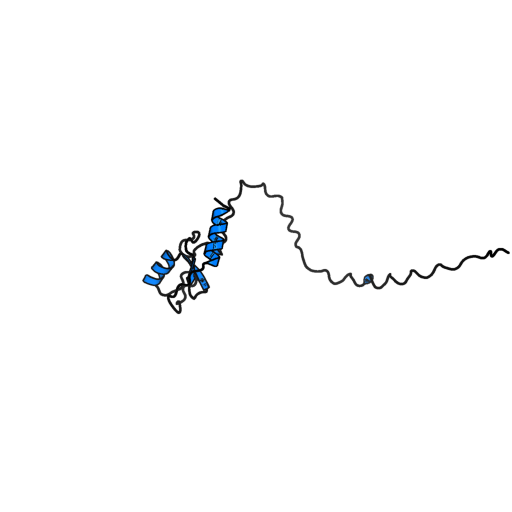.915 1.00 90.69 85 THR A CA 1
ATOM 650 C C . THR A 1 85 ? -9.604 -0.171 14.151 1.00 90.69 85 THR A C 1
ATOM 652 O O . THR A 1 85 ? -10.564 0.294 14.762 1.00 90.69 85 THR A O 1
ATOM 655 N N . LYS A 1 86 ? -9.617 -0.341 12.826 1.00 90.44 86 LYS A N 1
ATOM 656 C CA . LYS A 1 86 ? -10.672 0.117 11.920 1.00 90.44 86 LYS A CA 1
ATOM 657 C C . LYS A 1 86 ? -10.902 -0.895 10.808 1.00 90.44 86 LYS A C 1
ATOM 659 O O . LYS A 1 86 ? -9.959 -1.328 10.164 1.00 90.44 86 LYS A O 1
ATOM 664 N N . SER A 1 87 ? -12.157 -1.184 10.495 1.00 88.75 87 SER A N 1
ATOM 665 C CA . SER A 1 87 ? -12.537 -2.066 9.380 1.00 88.75 87 SER A CA 1
ATOM 666 C C . SER A 1 87 ? -12.906 -1.275 8.118 1.00 88.75 87 SER A C 1
ATOM 668 O O . SER A 1 87 ? -13.904 -1.565 7.466 1.00 88.75 87 SER A O 1
ATOM 670 N N . THR A 1 88 ? -12.141 -0.230 7.799 1.00 92.00 88 THR A N 1
ATOM 671 C CA . THR A 1 88 ? -12.399 0.661 6.652 1.00 92.00 88 THR A CA 1
ATOM 672 C C . THR A 1 88 ? -11.189 0.742 5.725 1.00 92.00 88 THR A C 1
ATOM 674 O O . THR A 1 88 ? -10.077 0.436 6.142 1.00 92.00 88 THR A O 1
ATOM 677 N N . SER A 1 89 ? -11.370 1.177 4.481 1.00 88.75 89 SER A N 1
ATOM 678 C CA . SER A 1 89 ? -10.282 1.465 3.551 1.00 88.75 89 SER A CA 1
ATOM 679 C C . SER A 1 89 ? -9.525 2.714 4.016 1.00 88.75 89 SER A C 1
ATOM 681 O O . SER A 1 89 ? -10.159 3.737 4.296 1.00 88.75 89 SER A O 1
ATOM 683 N N . PRO A 1 90 ? -8.185 2.677 4.103 1.00 87.50 90 PRO A N 1
ATOM 684 C CA . PRO A 1 90 ? -7.381 3.869 4.353 1.00 87.50 90 PRO A CA 1
ATOM 685 C C . PRO A 1 90 ? -7.450 4.906 3.224 1.00 87.50 90 PRO A C 1
ATOM 687 O O . PRO A 1 90 ? -7.264 6.087 3.500 1.00 87.50 90 PRO A O 1
ATOM 690 N N . MET A 1 91 ? -7.704 4.486 1.975 1.00 86.94 91 MET A N 1
ATOM 691 C CA . MET A 1 91 ? -7.818 5.407 0.837 1.00 86.94 91 MET A CA 1
ATOM 692 C C . MET A 1 91 ? -9.204 6.028 0.708 1.00 86.94 91 MET A C 1
ATOM 694 O O . MET A 1 91 ? -9.310 7.244 0.571 1.00 86.94 91 MET A O 1
ATOM 698 N N . THR A 1 92 ? -10.262 5.213 0.718 1.00 85.88 92 THR A N 1
ATOM 699 C CA . THR A 1 92 ? -11.623 5.706 0.435 1.00 85.88 92 THR A CA 1
ATOM 700 C C . THR A 1 92 ? -12.404 6.051 1.699 1.00 85.88 92 THR A C 1
ATOM 702 O O . THR A 1 92 ? -13.383 6.790 1.641 1.00 85.88 92 THR A O 1
ATOM 705 N N . GLY A 1 93 ? -11.987 5.532 2.857 1.00 87.88 93 GLY A N 1
ATOM 706 C CA . GLY A 1 93 ? -12.735 5.647 4.109 1.00 87.88 93 GLY A CA 1
ATOM 707 C C . GLY A 1 93 ? -13.973 4.746 4.182 1.00 87.88 93 GLY A C 1
ATOM 708 O O . GLY A 1 93 ? -14.664 4.759 5.199 1.00 87.88 93 GLY A O 1
ATOM 709 N N . GLU A 1 94 ? -14.254 3.953 3.147 1.00 88.62 94 GLU A N 1
ATOM 710 C CA . GLU A 1 94 ? -15.415 3.061 3.100 1.00 88.62 94 GLU A CA 1
ATOM 711 C C . GLU A 1 94 ? -15.191 1.791 3.923 1.00 88.62 94 GLU A C 1
ATOM 713 O O . GLU A 1 94 ? -14.055 1.385 4.157 1.00 88.62 94 GLU A O 1
ATOM 718 N N . ALA A 1 95 ? -16.263 1.143 4.378 1.00 89.44 95 ALA A N 1
ATOM 719 C CA . ALA A 1 95 ? -16.151 -0.126 5.093 1.00 89.44 95 ALA A CA 1
ATOM 720 C C . ALA A 1 95 ? -15.600 -1.219 4.165 1.00 89.44 95 ALA A C 1
ATOM 722 O O . ALA A 1 95 ? -16.112 -1.421 3.065 1.00 89.44 95 ALA A O 1
ATOM 723 N N . LEU A 1 96 ? -14.569 -1.933 4.616 1.00 87.81 96 LEU A N 1
ATOM 724 C CA . LEU A 1 96 ? -14.071 -3.099 3.893 1.00 87.81 96 LEU A CA 1
ATOM 725 C C . LEU A 1 96 ? -15.029 -4.261 4.145 1.00 87.81 96 LEU A C 1
ATOM 727 O O . LEU A 1 96 ? -15.377 -4.538 5.293 1.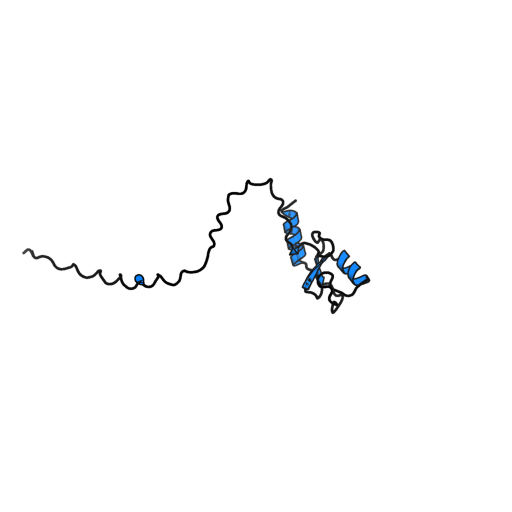00 87.81 96 LEU A O 1
ATOM 731 N N . GLU A 1 97 ? -15.430 -4.953 3.079 1.00 84.62 97 GLU A N 1
ATOM 732 C CA . GLU A 1 97 ? -16.314 -6.120 3.180 1.00 84.62 97 GLU A CA 1
ATOM 733 C C . GLU A 1 97 ? -15.685 -7.214 4.052 1.00 84.62 97 GLU A C 1
ATOM 735 O O . GLU A 1 97 ? -16.364 -7.859 4.851 1.00 84.62 97 GLU A O 1
ATOM 740 N N . HIS A 1 98 ? -14.362 -7.378 3.954 1.00 84.50 98 HIS A N 1
ATOM 741 C CA . HIS A 1 98 ? -13.608 -8.281 4.809 1.00 84.50 98 HIS A CA 1
ATOM 742 C C . HIS A 1 98 ? -12.138 -7.870 4.963 1.00 84.50 98 HIS A C 1
ATOM 744 O O . HIS A 1 98 ? -11.521 -7.315 4.057 1.00 84.50 98 HIS A O 1
ATOM 750 N N . SER A 1 99 ? -11.531 -8.248 6.091 1.00 85.88 99 SER A N 1
ATOM 751 C CA . SER A 1 99 ? -10.121 -7.981 6.433 1.00 85.88 99 SER A CA 1
ATOM 752 C C . SER A 1 99 ? -9.113 -8.913 5.739 1.00 85.88 99 SER A C 1
ATOM 754 O O . SER A 1 99 ? -7.991 -9.082 6.217 1.00 85.88 99 SER A O 1
ATOM 756 N N . ILE A 1 100 ? -9.510 -9.581 4.653 1.00 88.81 100 ILE A N 1
ATOM 757 C CA . ILE A 1 100 ? -8.625 -10.482 3.905 1.00 88.81 100 ILE A CA 1
ATOM 758 C C . ILE A 1 100 ? -7.661 -9.638 3.075 1.00 88.81 100 ILE A C 1
ATOM 760 O O . ILE A 1 100 ? -8.079 -8.826 2.253 1.00 88.81 100 ILE A O 1
ATOM 764 N N . LEU A 1 101 ? -6.369 -9.873 3.285 1.00 92.75 101 LEU A N 1
ATOM 765 C CA . LEU A 1 101 ? -5.286 -9.236 2.552 1.00 92.75 101 LEU A CA 1
ATOM 766 C C . LEU A 1 101 ? -4.658 -10.250 1.606 1.00 92.75 101 LEU A C 1
ATOM 768 O O . LEU A 1 101 ? -4.170 -11.296 2.040 1.00 92.75 101 LEU A O 1
ATOM 772 N N . THR A 1 102 ? -4.642 -9.925 0.319 1.00 94.69 102 THR A N 1
ATOM 773 C CA . THR A 1 102 ? -4.048 -10.783 -0.708 1.00 94.69 102 THR A CA 1
ATOM 774 C C . THR A 1 102 ? -2.647 -10.276 -1.045 1.00 94.69 102 THR A C 1
ATOM 776 O O . THR A 1 102 ? -2.509 -9.134 -1.478 1.00 94.69 102 THR A O 1
ATOM 779 N N . PRO A 1 103 ? -1.579 -11.073 -0.871 1.00 94.94 103 PRO A N 1
ATOM 780 C CA . PRO A 1 103 ? -0.235 -10.664 -1.273 1.00 94.94 103 PRO A CA 1
ATOM 781 C C . PRO A 1 103 ? -0.157 -10.355 -2.774 1.00 94.94 103 PRO A C 1
ATOM 783 O O . PRO A 1 103 ? -0.522 -11.188 -3.602 1.00 94.94 103 PRO A O 1
ATOM 786 N N . ASN A 1 104 ? 0.365 -9.180 -3.136 1.00 95.25 104 ASN A N 1
ATOM 787 C CA . ASN A 1 104 ? 0.545 -8.790 -4.532 1.00 95.25 104 ASN A CA 1
ATOM 788 C C . ASN A 1 104 ? 1.990 -9.061 -4.980 1.00 95.25 104 ASN A C 1
ATOM 790 O O . ASN A 1 104 ? 2.850 -8.179 -4.999 1.00 95.25 104 ASN A O 1
ATOM 794 N N . HIS A 1 105 ? 2.271 -10.319 -5.330 1.00 94.62 105 HIS A N 1
ATOM 795 C CA . HIS A 1 105 ? 3.613 -10.747 -5.739 1.00 94.62 105 HIS A CA 1
ATOM 796 C C . HIS A 1 105 ? 4.101 -10.067 -7.025 1.00 94.62 105 HIS A C 1
ATOM 798 O O . HIS A 1 105 ? 5.288 -9.765 -7.132 1.00 94.62 105 HIS A O 1
ATOM 804 N N . ALA A 1 106 ? 3.199 -9.792 -7.972 1.00 94.25 106 ALA A N 1
ATOM 805 C CA . ALA A 1 106 ? 3.538 -9.110 -9.218 1.00 94.25 106 ALA A CA 1
ATOM 806 C C . ALA A 1 106 ? 4.007 -7.671 -8.956 1.00 94.25 106 ALA A C 1
ATOM 808 O O . ALA A 1 106 ? 5.054 -7.260 -9.452 1.00 94.25 106 ALA A O 1
ATOM 809 N N . LEU A 1 107 ? 3.275 -6.924 -8.120 1.00 94.12 107 LEU A N 1
ATOM 810 C CA . LEU A 1 107 ? 3.670 -5.573 -7.719 1.00 94.12 107 LEU A CA 1
ATOM 811 C C . LEU A 1 107 ? 4.985 -5.585 -6.937 1.00 94.12 107 LEU A C 1
ATOM 813 O O . LEU A 1 107 ? 5.855 -4.764 -7.203 1.00 94.12 107 LEU A O 1
ATOM 817 N N . ARG A 1 108 ? 5.175 -6.561 -6.039 1.00 94.88 108 ARG A N 1
ATOM 818 C CA . ARG A 1 108 ? 6.438 -6.714 -5.304 1.00 94.88 108 ARG A CA 1
ATOM 819 C C . ARG A 1 108 ? 7.631 -6.911 -6.245 1.00 94.88 108 ARG A C 1
ATOM 821 O O . ARG A 1 108 ? 8.676 -6.312 -6.017 1.00 94.88 108 ARG A O 1
ATOM 828 N N . GLY A 1 109 ? 7.478 -7.732 -7.287 1.00 95.00 109 GLY A N 1
ATOM 829 C CA . GLY A 1 109 ? 8.510 -7.932 -8.309 1.00 95.00 109 GLY A CA 1
ATOM 830 C C . GLY A 1 109 ? 8.863 -6.629 -9.026 1.00 95.00 109 GLY A C 1
ATOM 831 O O . GLY A 1 109 ? 10.025 -6.240 -9.043 1.00 95.00 109 GLY A O 1
ATOM 832 N N . ARG A 1 110 ? 7.848 -5.900 -9.506 1.00 94.38 110 ARG A N 1
ATOM 833 C CA . ARG A 1 110 ? 8.030 -4.610 -10.195 1.00 94.38 110 ARG A CA 1
ATOM 834 C C . ARG A 1 110 ? 8.700 -3.548 -9.321 1.00 94.38 110 ARG A C 1
ATOM 836 O O . ARG A 1 110 ? 9.561 -2.822 -9.802 1.00 94.38 110 ARG A O 1
ATOM 843 N N . ILE A 1 111 ? 8.319 -3.459 -8.045 1.00 93.62 111 ILE A N 1
ATOM 844 C CA . ILE A 1 111 ? 8.945 -2.526 -7.099 1.00 93.62 111 ILE A CA 1
ATOM 845 C C . ILE A 1 111 ? 10.420 -2.867 -6.919 1.00 93.62 111 ILE A C 1
ATOM 847 O O . ILE A 1 111 ? 11.259 -1.974 -6.931 1.00 93.62 111 ILE A O 1
ATOM 851 N N . ARG A 1 112 ? 10.739 -4.153 -6.769 1.00 93.19 112 ARG A N 1
ATOM 852 C CA . ARG A 1 112 ? 12.115 -4.607 -6.593 1.00 93.19 112 ARG A CA 1
ATOM 853 C C . ARG A 1 112 ? 12.976 -4.313 -7.820 1.00 93.19 112 ARG A C 1
ATOM 855 O O . ARG A 1 112 ? 14.070 -3.795 -7.661 1.00 93.19 112 ARG A O 1
ATOM 862 N N . GLU A 1 113 ? 12.474 -4.597 -9.018 1.00 92.81 113 GLU A N 1
ATOM 863 C CA . GLU A 1 113 ? 13.159 -4.256 -10.272 1.00 92.81 113 GLU A CA 1
ATOM 864 C C . GLU A 1 113 ? 13.419 -2.747 -10.375 1.00 92.81 113 GLU A C 1
ATOM 866 O O . GLU A 1 113 ? 14.516 -2.327 -10.737 1.00 92.81 113 GLU A O 1
ATOM 871 N N . TRP A 1 114 ? 12.432 -1.923 -10.007 1.00 92.06 114 TRP A N 1
ATOM 872 C CA . TRP A 1 114 ? 12.595 -0.470 -9.977 1.00 92.06 114 TRP A CA 1
ATOM 873 C C . TRP A 1 114 ? 13.645 -0.032 -8.954 1.00 92.06 114 TRP A C 1
ATOM 875 O O . TRP A 1 114 ? 14.506 0.776 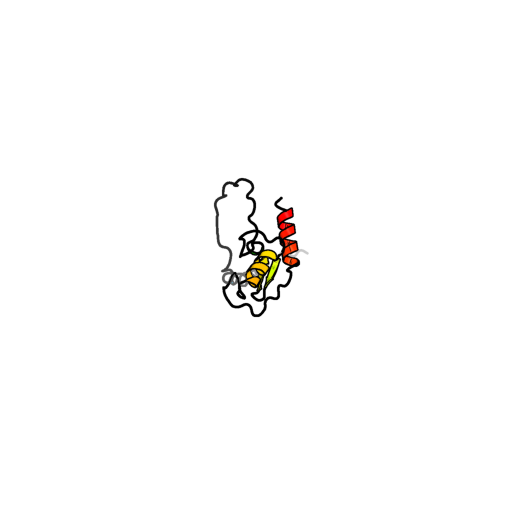-9.292 1.00 92.06 114 TRP A O 1
ATOM 885 N N . GLN A 1 115 ? 13.619 -0.596 -7.743 1.00 89.94 115 GLN A N 1
ATOM 886 C CA . GLN A 1 115 ? 14.624 -0.327 -6.715 1.00 89.94 115 GLN A CA 1
ATOM 887 C C . GLN A 1 115 ? 16.021 -0.698 -7.213 1.00 89.94 115 GLN A C 1
ATOM 889 O O . GLN A 1 115 ? 16.908 0.132 -7.136 1.00 89.94 115 GLN A O 1
ATOM 894 N N . GLU A 1 116 ? 16.213 -1.891 -7.778 1.00 90.44 116 GLU A N 1
ATOM 895 C CA . GLU A 1 116 ? 17.508 -2.350 -8.301 1.00 90.44 116 GLU A CA 1
ATOM 896 C C . GLU A 1 116 ? 18.034 -1.473 -9.453 1.00 90.44 116 GLU A C 1
ATOM 898 O O . GLU A 1 116 ? 19.243 -1.319 -9.597 1.00 90.44 116 GLU A O 1
ATOM 903 N N . ALA A 1 117 ? 17.148 -0.876 -10.257 1.00 87.75 117 ALA A N 1
ATOM 904 C CA . ALA A 1 117 ? 17.527 0.027 -11.344 1.00 87.75 117 ALA A CA 1
ATOM 905 C C . ALA A 1 117 ? 17.892 1.457 -10.887 1.00 87.75 117 ALA A C 1
ATOM 907 O O . ALA A 1 117 ? 18.518 2.184 -11.657 1.00 87.75 117 ALA A O 1
ATOM 908 N N . HIS A 1 118 ? 17.501 1.864 -9.673 1.00 81.94 118 HIS A N 1
ATOM 909 C CA . HIS A 1 118 ? 17.656 3.232 -9.146 1.00 81.94 118 HIS A CA 1
ATOM 910 C C . HIS A 1 118 ? 18.528 3.284 -7.875 1.00 81.94 118 HIS A C 1
ATOM 912 O O . HIS A 1 118 ? 18.372 4.189 -7.054 1.00 81.94 118 HIS A O 1
ATOM 918 N N . HIS A 1 119 ? 19.428 2.310 -7.701 1.00 62.78 119 HIS A N 1
ATOM 919 C CA . HIS A 1 119 ? 20.286 2.135 -6.521 1.00 62.78 119 HIS A CA 1
ATOM 920 C C . HIS A 1 119 ? 21.768 2.036 -6.891 1.00 62.78 119 HIS A C 1
ATOM 922 O O . HIS A 1 119 ? 22.600 2.317 -5.994 1.00 62.78 119 HIS A O 1
#

Sequence (119 aa):
MYDTVSLADQALDDQKTLADLRMLADQTATLSPTGSPPQPEAPPREEPPPADFICPITTEVMSDPVMATDGHSYERKQIERWLATKSTSPMTGEALEHSILTPNHALRGRIREWQEAHH

Secondary structure (DSSP, 8-state):
-----------SS-SSSSSGGGTTSS----------------S---PPPPGGGB-TTTSSB-SSEEE-TTS-EEEHHHHHHHHTT--B-TTT-PBPS----EE-HHHHHHHHHHHHHT-

Nearest PDB structures (foldseek):
  5o75-assembly1_A  TM=8.165E-01  e=1.752E-05  Homo sapiens
  4wz3-assembly1_B  TM=8.703E-01  e=1.109E-04  Legionella pneumophila str. Paris
  4wz0-assembly1_A  TM=7.853E-01  e=6.991E-05  Legionella pneumophila str. Paris
  2kr4-assembly1_A  TM=7.344E-01  e=4.408E-05  Mus musculus
  2kre-assembly1_A  TM=6.757E-01  e=2.143E-04  Homo sapiens

Radius of gyration: 32.76 Å; Cα contacts (8 Å, |Δi|>4): 104; chains: 1; bounding box: 38×35×113 Å

InterPro domains:
  IPR003613 U-box domain [PF04564] (50-118)
  IPR003613 U-box domain [PS51698] (48-119)
  IPR003613 U-box domain [SM00504] (52-114)
  IPR013083 Zinc finger, RING/FYVE/PHD-type [G3DSA:3.30.40.10] (38-119)
  IPR052085 WD repeat, SAM and U-box domain-containing [PTHR46573] (24-118)

Organism: Emiliania huxleyi (NCBI:txid2903)

Solvent-accessible surface area (backbone atoms only — not comparable to full-atom values): 8118 Å² total; per-residue (Å²): 134,84,92,85,81,83,90,87,87,85,86,85,82,87,82,77,74,72,79,70,73,68,76,84,77,81,83,80,85,86,80,81,87,79,82,69,75,86,67,78,83,64,72,88,71,79,76,76,78,59,72,92,43,37,11,83,85,77,72,40,76,41,82,47,35,23,29,40,78,85,75,48,59,29,29,46,76,56,51,54,57,42,55,75,77,38,68,45,38,91,87,79,65,44,75,47,94,52,92,60,69,45,78,34,63,70,60,38,50,54,44,49,55,51,49,70,76,73,112

pLDDT: mean 75.98, std 19.49, range [31.8, 96.06]

Foldseek 3Di:
DDDDDDDDDPDPPPPPPPVVVVPPPPPDDDDDPPPDPPDPPDPPPLPDDDPLQAAPQPRDGAQWWWAAQVRHTHRPVRLVVVVVPAQADPVPRHGGPDSDIHTDVVSNVVSVVSVVVRD

Mean predicted aligned error: 16.29 Å